Protein 2FCL (pdb70)

Nearest PDB structures (foldseek):
  4hx0-assembly1_A  TM=8.980E-01  e=7.530E-23  Thermotoga maritima
  4wh5-assembly1_B  TM=6.060E-01  e=5.946E-03  Staphylococcus haemolyticus
  5hc9-assembly2_B  TM=5.279E-01  e=2.068E-01  Thermotoga maritima MSB8
  2gaf-assembly1_D  TM=4.061E-01  e=9.534E-02  Orthopoxvirus vaccinia
  3oaj-assembly1_A  TM=3.770E-01  e=4.884E+00  Bacillus subtilis subsp. subtilis str. 168

CATH classification: 3.30.460.40

B-factor: mean 17.49, std 8.76, range [7.27, 54.65]

Solvent-accessible surface area: 9080 Å² total

Secondary structure (DSSP, 8-state):
---HHHHHHH--TTT-----EEEEHHHHHHHTT--PPP-S-EEEE-HHHHHHHHHHTGGGB--EEEE---EEEEEEB-STT--EEEES----TTS--PPPP-----B---TT--BB--HHHHHHHH-------TTT--TTT-

Organism: Thermotoga maritima (strain ATCC 43589 / DSM 3109 / JCM 10099 / NBRC 100826 / MSB8) (NCBI:txid243274)

Structure (mmCIF, N/CA/C/O backbone):
data_2FCL
#
_entry.id   2FCL
#
_cell.length_a   32.769
_cell.length_b   36.382
_cell.length_c   39.785
_cell.angle_alpha   73.690
_cell.angle_beta   85.510
_cell.angle_gamma   78.970
#
_symmetry.space_group_name_H-M   'P 1'
#
loop_
_entity.id
_entity.type
_entity.pdbx_description
1 polymer 'hypothetical protein TM1012'
2 non-polymer 'UNKNOWN LIGAND'
3 non-polymer 1,2-ETHANEDIOL
4 water water
#
loop_
_atom_site.group_PDB
_atom_site.id
_atom_site.type_symbol
_atom_site.label_atom_id
_atom_site.label_alt_id
_atom_site.label_comp_id
_atom_site.label_asym_id
_atom_site.label_entity_id
_atom_site.label_seq_id
_atom_site.pdbx_PDB_ins_code
_atom_site.Cartn_x
_atom_site.Cartn_y
_atom_site.Cartn_z
_atom_site.occupancy
_atom_site.B_iso_or_equiv
_atom_site.auth_seq_id
_atom_site.auth_comp_id
_atom_site.auth_asym_id
_atom_site.auth_atom_id
_atom_site.pdbx_PDB_model_num
ATOM 1 N N . MET A 1 13 ? 42.116 23.757 -7.540 1.00 42.40 1 MET A N 1
ATOM 2 C CA . MET A 1 13 ? 41.480 22.698 -6.699 1.00 41.98 1 MET A CA 1
ATOM 3 C C . MET A 1 13 ? 40.047 23.088 -6.341 1.00 38.12 1 MET A C 1
ATOM 4 O O . MET A 1 13 ? 39.088 22.444 -6.776 1.00 39.51 1 MET A O 1
ATOM 9 N N . ILE A 1 14 ? 39.916 24.152 -5.552 1.00 32.89 2 ILE A N 1
ATOM 10 C CA . ILE A 1 14 ? 38.631 24.582 -5.005 1.00 26.93 2 ILE A CA 1
ATOM 11 C C . ILE A 1 14 ? 37.756 25.193 -6.108 1.00 21.76 2 ILE A C 1
ATOM 12 O O . ILE A 1 14 ? 38.236 25.989 -6.917 1.00 21.98 2 ILE A O 1
ATOM 17 N N . ARG A 1 15 ? 36.480 24.813 -6.147 1.00 19.31 3 ARG A N 1
ATOM 18 C CA . ARG A 1 15 ? 35.595 25.297 -7.211 1.00 17.91 3 ARG A CA 1
ATOM 19 C C . ARG A 1 15 ? 35.359 26.798 -7.026 1.00 16.36 3 ARG A C 1
ATOM 20 O O . ARG A 1 15 ? 35.319 27.301 -5.894 1.00 15.03 3 ARG A O 1
ATOM 24 N N . PRO A 1 16 ? 35.215 27.530 -8.136 1.00 14.86 4 PRO A N 1
ATOM 25 C CA . PRO A 1 16 ? 35.076 28.977 -8.074 1.00 15.65 4 PRO A CA 1
ATOM 26 C C . PRO A 1 16 ? 33.963 29.465 -7.147 1.00 15.02 4 PRO A C 1
ATOM 27 O O . PRO A 1 16 ? 34.134 30.483 -6.490 1.00 14.14 4 PRO A O 1
ATOM 31 N N . GLU A 1 17 ? 32.831 28.771 -7.114 1.00 13.65 5 GLU A N 1
ATOM 32 C CA . GLU A 1 17 ? 31.716 29.222 -6.273 1.00 14.36 5 GLU A CA 1
ATOM 33 C C . GLU A 1 17 ? 32.128 29.280 -4.797 1.00 12.66 5 GLU A C 1
ATOM 34 O O . GLU A 1 17 ? 31.709 30.185 -4.068 1.00 12.38 5 GLU A O 1
ATOM 40 N N . TYR A 1 18 ? 32.958 28.334 -4.369 1.00 11.85 6 TYR A N 1
ATOM 41 C CA . TYR A 1 18 ? 33.456 28.325 -2.989 1.00 11.44 6 TYR A CA 1
ATOM 42 C C . TYR A 1 18 ? 34.497 29.396 -2.768 1.00 11.29 6 TYR A C 1
ATOM 43 O O . TYR A 1 18 ? 34.499 30.036 -1.732 1.00 10.71 6 TYR A O 1
ATOM 52 N N . LEU A 1 19 ? 35.351 29.638 -3.748 1.00 11.54 7 LEU A N 1
ATOM 53 C CA . LEU A 1 19 ? 36.317 30.707 -3.638 1.00 11.71 7 LEU A CA 1
ATOM 54 C C . LEU A 1 19 ? 35.610 32.053 -3.495 1.00 11.01 7 LEU A C 1
ATOM 55 O O . LEU A 1 19 ? 36.044 32.913 -2.725 1.00 9.93 7 LEU A O 1
ATOM 60 N N . ARG A 1 20 ? 34.537 32.257 -4.253 1.00 10.17 8 ARG A N 1
ATOM 61 C CA . ARG A 1 20 ? 33.823 33.516 -4.195 1.00 10.03 8 ARG A CA 1
ATOM 62 C C . ARG A 1 20 ? 33.153 33.738 -2.842 1.00 9.10 8 ARG A C 1
ATOM 63 O O . ARG A 1 20 ? 33.157 34.862 -2.326 1.00 9.12 8 ARG A O 1
ATOM 71 N N . VAL A 1 21 ? 32.572 32.684 -2.270 1.00 8.41 9 VAL A N 1
ATOM 72 C CA . VAL A 1 21 ? 31.989 32.819 -0.939 1.00 8.67 9 VAL A CA 1
ATOM 73 C C . VAL A 1 21 ? 33.076 33.037 0.108 1.00 8.35 9 VAL A C 1
ATOM 74 O O . VAL A 1 21 ? 32.910 33.875 1.012 1.00 8.56 9 VAL A O 1
ATOM 78 N N . LEU A 1 22 ? 34.193 32.323 -0.017 1.00 7.74 10 LEU A N 1
ATOM 79 C CA . LEU A 1 22 ? 35.300 32.543 0.884 1.00 8.06 10 LEU A CA 1
ATOM 80 C C . LEU A 1 22 ? 35.757 34.000 0.871 1.00 8.14 10 LEU A C 1
ATOM 81 O O . LEU A 1 22 ? 36.040 34.584 1.916 1.00 8.48 10 LEU A O 1
ATOM 86 N N . ARG A 1 23 ? 35.851 34.594 -0.319 1.00 8.08 11 ARG A N 1
ATOM 87 C CA . ARG A 1 23 ? 36.184 36.006 -0.416 1.00 8.27 11 ARG A CA 1
ATOM 88 C C . ARG A 1 23 ? 35.151 36.902 0.239 1.00 8.23 11 ARG A C 1
ATOM 89 O O . ARG A 1 23 ? 35.507 37.862 0.907 1.00 8.13 11 ARG A O 1
ATOM 108 N N . ILE A 1 25 ? 33.307 36.146 2.778 1.00 8.40 13 ILE A N 1
ATOM 109 C CA . ILE A 1 25 ? 33.508 35.982 4.211 1.00 8.29 13 ILE A CA 1
ATOM 110 C C . ILE A 1 25 ? 34.747 36.745 4.677 1.00 7.41 13 ILE A C 1
ATOM 111 O O . ILE A 1 25 ? 34.703 37.525 5.630 1.00 8.02 13 ILE A O 1
ATOM 116 N N . TYR A 1 26 ? 35.856 36.515 4.000 1.00 7.72 14 TYR A N 1
ATOM 117 C CA . TYR A 1 26 ? 37.105 37.177 4.332 1.00 8.05 14 TYR A CA 1
ATOM 118 C C . TYR A 1 26 ? 36.973 38.682 4.333 1.00 8.37 14 TYR A C 1
ATOM 119 O O . TYR A 1 26 ? 37.445 39.340 5.244 1.00 8.71 14 TYR A O 1
ATOM 128 N N . ASP A 1 27 ? 36.311 39.232 3.319 1.00 8.60 15 ASP A N 1
ATOM 129 C CA . ASP A 1 27 ? 36.239 40.679 3.225 1.00 8.86 15 ASP A CA 1
ATOM 130 C C . ASP A 1 27 ? 35.518 41.302 4.409 1.00 9.07 15 ASP A C 1
ATOM 131 O O . ASP A 1 27 ? 35.878 42.394 4.834 1.00 10.60 15 ASP A O 1
ATOM 136 N N . ARG A 1 28 ? 34.519 40.612 4.954 1.00 8.81 16 ARG A N 1
ATOM 137 C CA . ARG A 1 28 ? 33.821 41.145 6.131 1.00 10.24 16 ARG A CA 1
ATOM 138 C C . ARG A 1 28 ? 34.482 40.866 7.470 1.00 9.81 16 ARG A C 1
ATOM 139 O O . ARG A 1 28 ? 34.175 41.530 8.457 1.00 12.13 16 ARG A O 1
ATOM 147 N N . LEU A 1 29 ? 35.343 39.856 7.541 1.00 8.09 17 LEU A N 1
ATOM 148 C CA .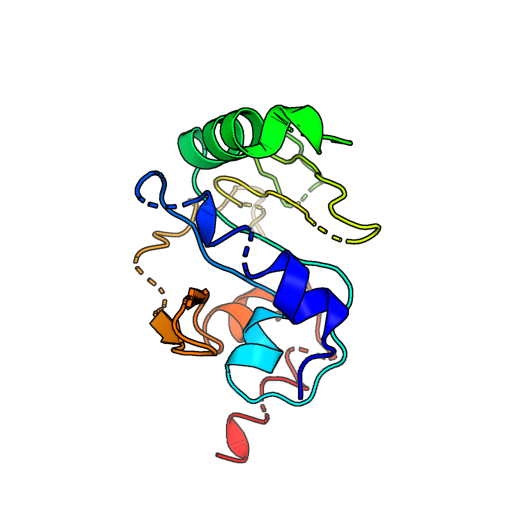 LEU A 1 29 ? 35.997 39.553 8.811 1.00 8.36 17 LEU A CA 1
ATOM 149 C C . LEU A 1 29 ? 37.431 40.065 8.923 1.00 8.95 17 LEU A C 1
ATOM 150 O O . LEU A 1 29 ? 37.943 40.187 10.029 1.00 9.50 17 LEU A O 1
ATOM 166 N N . ASN A 1 31 ? 39.029 42.773 8.806 1.00 9.62 19 ASN A N 1
ATOM 167 C CA . ASN A 1 31 ? 39.333 43.942 9.623 1.00 10.05 19 ASN A CA 1
ATOM 168 C C . ASN A 1 31 ? 38.446 44.079 10.855 1.00 11.04 19 ASN A C 1
ATOM 169 O O . ASN A 1 31 ? 38.304 45.172 11.425 1.00 12.92 19 ASN A O 1
ATOM 174 N N . GLU A 1 32 ? 37.847 42.967 11.265 1.00 11.17 20 GLU A N 1
ATOM 175 C CA . GLU A 1 32 ? 37.051 42.927 12.469 1.00 11.55 20 GLU A CA 1
ATOM 176 C C . GLU A 1 32 ? 37.771 42.116 13.519 1.00 11.96 20 GLU A C 1
ATOM 177 O O . GLU A 1 32 ? 38.502 41.180 13.205 1.00 11.74 20 GLU A O 1
ATOM 192 N N . VAL A 1 34 ? 37.652 39.542 15.414 1.00 11.81 22 VAL A N 1
ATOM 193 C CA . VAL A 1 34 ? 36.985 38.240 15.514 1.00 11.69 22 VAL A CA 1
ATOM 194 C C . VAL A 1 34 ? 38.033 37.159 15.334 1.00 10.76 22 VAL A C 1
ATOM 195 O O . VAL A 1 34 ? 38.792 37.199 14.356 1.00 12.98 22 VAL A O 1
ATOM 199 N N . ASN A 1 35 ? 38.082 36.217 16.263 1.00 11.12 23 ASN A N 1
ATOM 200 C CA A ASN A 1 35 ? 38.945 35.049 16.146 0.50 11.43 23 ASN A CA 1
ATOM 201 C CA B ASN A 1 35 ? 38.952 35.048 16.186 0.50 12.37 23 ASN A CA 1
ATOM 202 C C . ASN A 1 35 ? 38.227 33.953 15.423 1.00 12.59 23 ASN A C 1
ATOM 203 O O . ASN A 1 35 ? 37.287 33.377 15.971 1.00 14.26 23 ASN A O 1
ATOM 212 N N . TRP A 1 36 ? 38.676 33.655 14.206 1.00 10.40 24 TRP A N 1
ATOM 213 C CA . TRP A 1 36 ? 38.038 32.640 13.372 1.00 9.59 24 TRP A CA 1
ATOM 214 C C . TRP A 1 36 ? 39.054 31.808 12.620 1.00 9.18 24 TRP A C 1
ATOM 215 O O . TRP A 1 36 ? 40.156 32.247 12.340 1.00 9.46 24 TRP A O 1
ATOM 226 N N . VAL A 1 37 ? 38.636 30.604 12.268 1.00 8.94 25 VAL A N 1
ATOM 227 C CA . VAL A 1 37 ? 39.390 29.730 11.387 1.00 8.93 25 VAL A CA 1
ATOM 228 C C . VAL A 1 37 ? 38.401 28.980 10.496 1.00 8.14 25 VAL A C 1
ATOM 229 O O . VAL A 1 37 ? 37.302 28.625 10.925 1.00 10.02 25 VAL A O 1
ATOM 233 N N . VAL A 1 38 ? 38.811 28.713 9.272 1.00 7.97 26 VAL A N 1
ATOM 234 C CA . VAL A 1 38 ? 38.112 27.772 8.410 1.00 8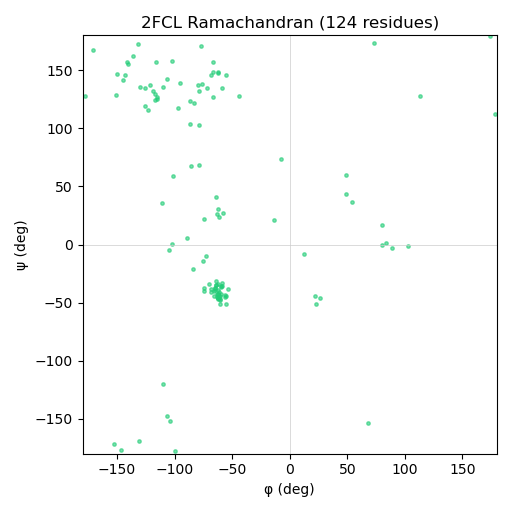.01 26 VAL A CA 1
ATOM 235 C C . VAL A 1 38 ? 38.541 26.375 8.859 1.00 7.76 26 VAL A C 1
ATOM 236 O O . VAL A 1 38 ? 39.718 26.128 9.135 1.00 8.57 26 VAL A O 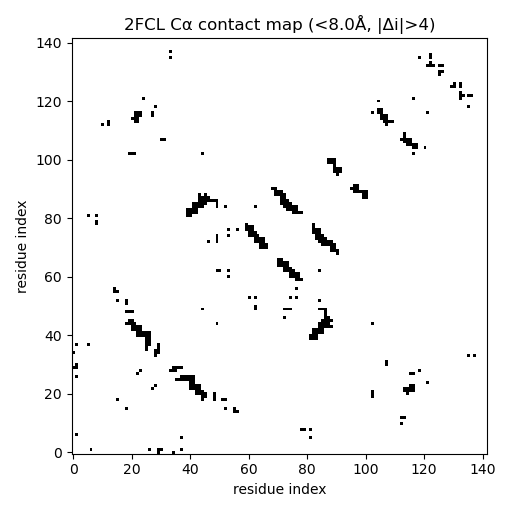1
ATOM 240 N N . THR A 1 39 ? 37.569 25.474 8.931 1.00 8.51 27 THR A N 1
ATOM 241 C CA . THR A 1 39 ? 37.799 24.096 9.341 1.00 9.26 27 THR A CA 1
ATOM 242 C C . THR A 1 39 ? 37.141 23.159 8.359 1.00 10.49 27 THR A C 1
ATOM 243 O O . THR A 1 39 ? 36.475 23.584 7.440 1.00 11.05 27 THR A O 1
ATOM 247 N N . GLY A 1 40 ? 37.380 21.866 8.508 1.00 10.96 28 GLY A N 1
ATOM 248 C CA . GLY A 1 40 ? 36.711 20.887 7.670 1.00 11.92 28 GLY A CA 1
ATOM 249 C C . GLY A 1 40 ? 37.144 20.945 6.229 1.00 10.62 28 GLY A C 1
ATOM 250 O O . GLY A 1 40 ? 38.263 21.343 5.905 1.00 10.94 28 GLY A O 1
ATOM 251 N N . SER A 1 41 ? 36.265 20.516 5.334 1.00 11.37 29 SER A N 1
ATOM 252 C CA A SER A 1 41 ? 36.669 20.249 3.958 0.70 12.24 29 SER A CA 1
ATOM 253 C CA B SER A 1 41 ? 36.660 20.256 3.951 0.30 12.28 29 SER A CA 1
ATOM 254 C C . SER A 1 41 ? 37.339 21.424 3.224 1.00 12.09 29 SER A C 1
ATOM 255 O O . SER A 1 41 ? 38.310 21.233 2.504 1.00 11.57 29 SER A O 1
ATOM 260 N N . LEU A 1 42 ? 36.854 22.649 3.402 1.00 11.44 30 LEU A N 1
ATOM 261 C CA . LEU A 1 42 ? 3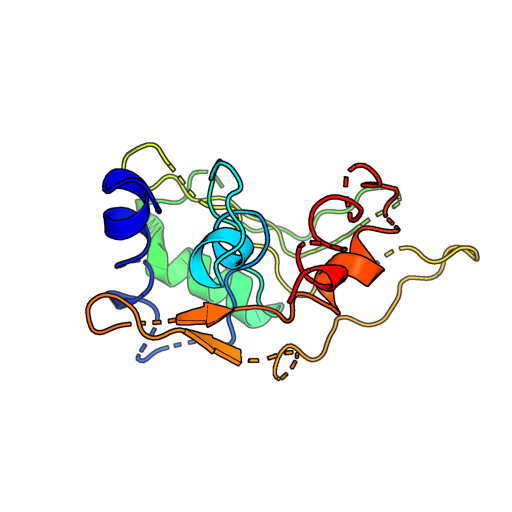7.451 23.761 2.703 1.00 10.79 30 LEU A CA 1
ATOM 262 C C . LEU A 1 42 ? 38.857 24.021 3.241 1.00 10.38 30 LEU A C 1
ATOM 263 O O . LEU A 1 42 ? 39.752 24.349 2.487 1.00 10.89 30 LEU A O 1
ATOM 268 N N . SER A 1 43 ? 39.042 23.886 4.545 1.00 9.33 31 SER A N 1
ATOM 269 C CA . SER A 1 43 ? 40.369 24.035 5.129 1.00 9.64 31 SER A CA 1
ATOM 270 C C . SER A 1 43 ? 41.326 22.996 4.566 1.00 9.94 31 SER A C 1
ATOM 271 O O . SER A 1 43 ? 42.464 23.308 4.213 1.00 11.18 31 SER A O 1
ATOM 274 N N . PHE A 1 44 ? 40.871 21.754 4.484 1.00 9.73 32 PHE A N 1
ATOM 275 C CA . PHE A 1 44 ? 41.717 20.689 3.977 1.00 10.57 32 PHE A CA 1
ATOM 276 C C . PHE A 1 44 ? 42.116 21.015 2.539 1.00 10.98 32 PHE A C 1
ATOM 277 O O . PHE A 1 44 ? 43.282 20.921 2.172 1.00 12.21 32 PHE A O 1
ATOM 285 N N . ALA A 1 45 ? 41.143 21.408 1.721 1.00 11.08 33 ALA A N 1
ATOM 286 C CA . ALA A 1 45 ? 41.421 21.740 0.330 1.00 11.50 33 ALA A CA 1
ATOM 287 C C . ALA A 1 45 ? 42.365 22.924 0.192 1.00 11.52 33 ALA A C 1
ATOM 288 O O . ALA A 1 45 ? 43.288 22.910 -0.620 1.00 13.18 33 ALA A O 1
ATOM 290 N N . LEU A 1 46 ? 42.159 23.956 1.004 1.00 10.06 34 LEU A N 1
ATOM 291 C CA . LEU A 1 46 ? 43.054 25.105 0.999 1.00 10.79 34 LEU A CA 1
ATOM 292 C C . LEU A 1 46 ? 44.483 24.710 1.309 1.00 11.05 34 LEU A C 1
ATOM 293 O O . LEU A 1 46 ? 45.416 25.350 0.834 1.00 12.85 34 LEU A O 1
ATOM 298 N N . GLN A 1 47 ? 44.642 23.695 2.153 1.00 11.01 35 GLN A N 1
ATOM 299 C CA . GLN A 1 47 ? 45.957 23.210 2.561 1.00 11.20 35 GLN A CA 1
ATOM 300 C C . GLN A 1 47 ? 46.516 22.132 1.650 1.00 12.32 35 GLN A C 1
ATOM 301 O O . GLN A 1 47 ? 47.585 21.610 1.918 1.00 15.52 35 GLN A O 1
ATOM 307 N N . GLY A 1 48 ? 45.830 21.839 0.552 1.00 12.94 36 GLY A N 1
ATOM 308 C CA . GLY A 1 48 ? 46.346 20.925 -0.461 1.00 13.96 36 GLY A CA 1
ATOM 309 C C . GLY A 1 48 ? 45.778 19.524 -0.489 1.00 14.36 36 GLY A C 1
ATOM 310 O O . GLY A 1 48 ? 46.198 18.718 -1.323 1.00 16.38 36 GLY A O 1
ATOM 311 N N . VAL A 1 49 ? 44.859 19.193 0.419 1.00 14.13 37 VAL A N 1
ATOM 312 C CA . VAL A 1 49 ? 44.287 17.837 0.472 1.00 13.37 37 VAL A CA 1
ATOM 313 C C . VAL A 1 49 ? 43.161 17.773 -0.546 1.00 15.29 37 VAL A C 1
ATOM 314 O O . VAL A 1 49 ? 42.248 18.579 -0.486 1.00 15.55 37 VAL A O 1
ATOM 318 N N . PRO A 1 50 ? 43.231 16.842 -1.523 1.00 17.99 38 PRO A N 1
ATOM 319 C CA . PRO A 1 50 ? 42.212 16.828 -2.590 1.00 18.93 38 PRO A CA 1
ATOM 320 C C . PRO A 1 50 ? 40.886 16.189 -2.176 1.00 20.58 38 PRO A C 1
ATOM 321 O O . PRO A 1 50 ? 40.525 15.107 -2.650 1.00 23.35 38 PRO A O 1
ATOM 325 N N . VAL A 1 51 ? 40.170 16.853 -1.281 1.00 18.65 39 VAL A N 1
ATOM 326 C CA . VAL A 1 51 ? 38.850 16.429 -0.850 1.00 18.86 39 VAL A CA 1
ATOM 327 C C . VAL A 1 51 ? 37.812 17.301 -1.548 1.00 19.84 39 VAL A C 1
ATOM 328 O O . VAL A 1 51 ? 38.107 18.437 -1.954 1.00 23.06 39 VAL A O 1
ATOM 332 N N . GLU A 1 52 ? 36.591 16.794 -1.636 1.00 19.96 40 GLU A N 1
ATOM 333 C CA . GLU A 1 52 ? 35.484 17.561 -2.196 1.00 20.22 40 GLU A CA 1
ATOM 334 C C . GLU A 1 52 ? 35.026 18.573 -1.158 1.00 18.70 40 GLU A C 1
ATOM 335 O O . GLU A 1 52 ? 34.950 18.255 0.019 1.00 20.00 40 GLU A O 1
ATOM 337 N N . VAL A 1 53 ? 34.735 19.788 -1.589 1.00 19.43 41 VAL A N 1
ATOM 338 C CA . VAL A 1 53 ? 34.304 20.795 -0.635 1.00 19.31 41 VAL A CA 1
ATOM 339 C C . VAL A 1 53 ? 32.819 20.834 -0.666 1.00 21.58 41 VAL A C 1
ATOM 340 O O . VAL A 1 53 ? 32.226 21.101 -1.700 1.00 20.93 41 VAL A O 1
ATOM 344 N N . HIS A 1 54 ? 32.242 20.507 0.482 1.00 23.25 42 HIS A N 1
ATOM 345 C CA A HIS A 1 54 ? 30.810 20.588 0.686 0.50 22.97 42 HIS A CA 1
ATOM 346 C CA B HIS A 1 54 ? 30.815 20.590 0.684 0.50 23.02 42 HIS A CA 1
ATOM 347 C C . HIS A 1 54 ? 30.556 21.441 1.915 1.00 21.50 42 HIS A C 1
ATOM 348 O O . HIS A 1 54 ? 30.858 21.039 3.064 1.00 24.71 42 HIS A O 1
ATOM 361 N N . ASP A 1 55 ? 30.022 22.629 1.653 1.00 17.51 43 ASP A N 1
ATOM 362 C CA . ASP A 1 55 ? 29.689 23.615 2.659 1.00 15.19 43 ASP A CA 1
ATOM 363 C C . ASP A 1 55 ? 30.972 24.232 3.172 1.00 12.99 43 ASP A C 1
ATOM 364 O O . ASP A 1 55 ? 32.071 23.785 2.844 1.00 13.77 43 ASP A O 1
ATOM 369 N N . ILE A 1 56 ? 30.799 25.249 4.012 1.00 10.36 44 ILE A N 1
ATOM 370 C CA . ILE A 1 56 ? 31.904 25.911 4.660 1.00 10.08 44 ILE A CA 1
ATOM 371 C C . ILE A 1 56 ? 31.671 25.902 6.157 1.00 10.59 44 ILE A C 1
ATOM 372 O O . ILE A 1 56 ? 30.582 26.239 6.614 1.00 12.57 44 ILE A O 1
ATOM 377 N N . ASP A 1 57 ? 32.715 25.564 6.905 1.00 9.53 45 ASP A N 1
ATOM 378 C CA . ASP A 1 57 ? 32.686 25.524 8.358 1.00 9.63 45 ASP A CA 1
ATOM 379 C C . ASP A 1 57 ? 33.623 26.574 8.897 1.00 8.90 45 ASP A C 1
ATOM 380 O O . ASP A 1 57 ? 34.801 26.593 8.539 1.00 9.83 45 ASP A O 1
ATOM 385 N N . ILE A 1 58 ? 33.099 27.443 9.755 1.00 8.73 46 ILE A N 1
ATOM 386 C CA . ILE A 1 58 ? 33.882 28.448 10.438 1.00 8.93 46 ILE A CA 1
ATOM 387 C C . ILE A 1 58 ? 33.811 28.182 11.936 1.00 9.42 46 ILE A C 1
ATOM 388 O O . ILE A 1 58 ? 32.737 28.102 12.506 1.00 10.96 46 ILE A O 1
ATOM 393 N N . GLN A 1 59 ? 34.972 28.046 12.550 1.00 9.09 47 GLN A N 1
ATOM 394 C CA . GLN A 1 59 ? 35.087 27.855 13.976 1.00 9.48 47 GLN A CA 1
ATOM 395 C C . GLN A 1 59 ? 35.600 29.141 14.608 1.00 8.49 47 GLN A C 1
ATOM 396 O O . GLN A 1 59 ? 36.449 29.830 14.057 1.00 9.75 47 GLN A O 1
ATOM 402 N N . THR A 1 60 ? 35.077 29.457 15.785 1.00 8.48 48 THR A N 1
ATOM 403 C CA . THR A 1 60 ? 35.340 30.697 16.467 1.00 9.09 48 THR A CA 1
ATOM 404 C C . THR A 1 60 ? 35.179 30.479 17.962 1.00 10.23 48 THR A C 1
ATOM 405 O O . THR A 1 60 ? 35.056 29.335 18.423 1.00 10.62 48 THR A O 1
ATOM 409 N N . ASP A 1 61 ? 35.212 31.563 18.724 1.00 10.22 49 ASP A N 1
ATOM 410 C CA . ASP A 1 61 ? 34.936 31.494 20.158 1.00 11.01 49 ASP A CA 1
ATOM 411 C C . ASP A 1 61 ? 33.496 31.929 20.420 1.00 12.02 49 ASP A C 1
ATOM 412 O O . ASP A 1 61 ? 32.746 32.178 19.480 1.00 11.76 49 ASP A O 1
ATOM 417 N N . GLU A 1 62 ? 33.066 31.977 21.680 1.00 12.54 50 GLU A N 1
ATOM 418 C CA . GLU A 1 62 ? 31.677 32.272 21.962 1.00 13.53 50 GLU A CA 1
ATOM 419 C C . GLU A 1 62 ? 31.293 33.654 21.432 1.00 13.22 50 GLU A C 1
ATOM 420 O O . GLU A 1 62 ? 30.310 33.811 20.697 1.00 14.05 50 GLU A O 1
ATOM 426 N N . GLU A 1 63 ? 32.081 34.664 21.771 1.00 14.15 51 GLU A N 1
ATOM 427 C CA . GLU A 1 63 ? 31.787 36.028 21.366 1.00 15.84 51 GLU A CA 1
ATOM 428 C C . GLU A 1 63 ? 31.823 36.118 19.848 1.00 13.05 51 GLU A C 1
ATOM 429 O O . GLU A 1 63 ? 31.010 36.819 19.244 1.00 13.15 51 GLU A O 1
ATOM 435 N N . GLY A 1 64 ? 32.772 35.416 19.237 1.00 11.40 52 GLY A N 1
ATOM 436 C CA . GLY A 1 64 ? 32.943 35.475 17.794 1.00 10.03 52 GLY A CA 1
ATOM 437 C C . GLY A 1 64 ? 31.749 34.939 17.037 1.00 10.53 52 GLY A C 1
ATOM 438 O O . GLY A 1 64 ? 31.426 35.435 15.979 1.00 10.15 52 GLY A O 1
ATOM 439 N N . ALA A 1 65 ? 31.089 33.920 17.578 1.00 9.51 53 ALA A N 1
ATOM 440 C CA . ALA A 1 65 ? 29.962 33.345 16.860 1.00 9.27 53 ALA A CA 1
ATOM 441 C C . ALA A 1 65 ? 28.843 34.377 16.696 1.00 9.10 53 ALA A C 1
ATOM 442 O O . ALA A 1 65 ? 28.263 34.510 15.620 1.00 9.71 53 ALA A O 1
ATOM 444 N N . TYR A 1 66 ? 28.539 35.096 17.772 1.00 10.65 54 TYR A N 1
ATOM 445 C CA . TYR A 1 66 ? 27.508 36.128 17.748 1.00 11.53 54 TYR A CA 1
ATOM 446 C C . TYR A 1 66 ? 27.936 37.327 16.925 1.00 11.01 54 TYR A C 1
ATOM 447 O O . TYR A 1 66 ? 27.116 37.927 16.244 1.00 11.44 54 TYR A O 1
ATOM 456 N N . GLU A 1 67 ? 29.226 37.653 16.939 1.00 10.66 55 GLU A N 1
ATOM 457 C CA . GLU A 1 67 ? 29.742 38.713 16.085 1.00 11.20 55 GLU A CA 1
ATOM 458 C C . GLU A 1 67 ? 29.646 38.363 14.606 1.00 10.10 55 GLU A C 1
ATOM 459 O O . GLU A 1 67 ? 29.277 39.209 13.792 1.00 10.02 55 GLU A O 1
ATOM 465 N N . ILE A 1 68 ? 30.019 37.133 14.247 1.00 9.40 56 ILE A N 1
ATOM 466 C CA . ILE A 1 68 ? 29.915 36.708 12.851 1.00 9.55 56 ILE A CA 1
ATOM 467 C C . ILE A 1 68 ? 28.466 36.775 12.374 1.00 9.46 56 ILE A C 1
ATOM 468 O O . ILE A 1 68 ? 28.177 37.278 11.298 1.00 9.47 56 ILE A O 1
ATOM 473 N N . GLU A 1 69 ? 27.539 36.303 13.197 1.00 9.75 57 GLU A N 1
ATOM 474 C CA . GLU A 1 69 ? 26.130 36.401 12.854 1.00 11.28 57 GLU A CA 1
ATOM 475 C C . GLU A 1 69 ? 25.728 37.863 12.587 1.00 10.66 57 GLU A C 1
ATOM 476 O O . GLU A 1 69 ? 25.020 38.150 11.627 1.00 11.53 57 GLU A O 1
ATOM 482 N N . ARG A 1 70 ? 26.160 38.791 13.439 1.00 9.80 58 ARG A N 1
ATOM 483 C CA . ARG A 1 70 ? 25.855 40.205 13.227 1.00 10.85 58 ARG A CA 1
ATOM 484 C C . ARG A 1 70 ? 26.460 40.716 11.924 1.00 10.06 58 ARG A C 1
ATOM 485 O O . ARG A 1 70 ? 25.809 41.401 11.137 1.00 10.31 58 ARG A O 1
ATOM 493 N N . ILE A 1 71 ? 27.728 40.394 11.699 1.00 9.00 59 ILE A N 1
ATOM 494 C CA . ILE A 1 71 ? 28.443 40.901 10.547 1.00 8.66 59 ILE A CA 1
ATOM 495 C C . ILE A 1 71 ? 27.830 40.398 9.247 1.00 8.97 59 ILE A C 1
ATOM 496 O O . ILE A 1 71 ? 27.867 41.104 8.252 1.00 9.43 59 ILE A O 1
ATOM 501 N N . PHE A 1 72 ? 27.264 39.190 9.267 1.00 8.54 60 PHE A N 1
ATOM 502 C CA . PHE A 1 72 ? 26.648 38.571 8.102 1.00 8.35 60 PHE A CA 1
ATOM 503 C C . PHE A 1 72 ? 25.138 38.489 8.266 1.00 7.77 60 PHE A C 1
ATOM 504 O O . PHE A 1 72 ? 24.511 37.566 7.768 1.00 8.17 60 PHE A O 1
ATOM 512 N N . SER A 1 73 ? 24.542 39.501 8.896 1.00 8.21 61 SER A N 1
ATOM 513 C CA . SER A 1 73 ? 23.162 39.361 9.331 1.00 9.37 61 SER A CA 1
ATOM 514 C C . SER A 1 73 ? 22.184 39.059 8.208 1.00 9.27 61 SER A C 1
ATOM 515 O O . SER A 1 73 ? 21.220 38.329 8.428 1.00 9.78 61 SER A O 1
ATOM 518 N N . GLU A 1 74 ? 22.387 39.620 7.025 1.00 9.11 62 GLU A N 1
ATOM 519 C CA . GLU A 1 74 ? 21.425 39.409 5.941 1.00 9.6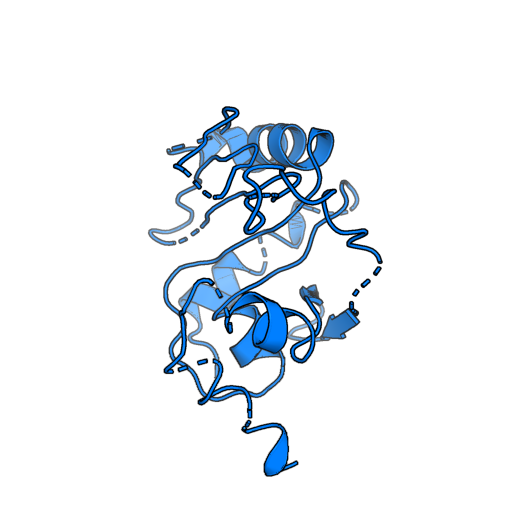7 62 GLU A CA 1
ATOM 520 C C . GLU A 1 74 ? 21.496 38.008 5.353 1.00 8.71 62 GLU A C 1
ATOM 521 O O . GLU A 1 74 ? 20.650 37.645 4.549 1.00 11.13 62 GLU A O 1
ATOM 527 N N . PHE A 1 75 ? 22.514 37.244 5.728 1.00 8.07 63 PHE A N 1
ATOM 528 C CA . PHE A 1 75 ? 22.698 35.880 5.219 1.00 8.39 63 PHE A CA 1
ATOM 529 C C . PHE A 1 75 ? 22.278 34.813 6.225 1.00 8.37 63 PHE A C 1
ATOM 530 O O . PHE A 1 75 ? 22.359 33.618 5.944 1.00 9.06 63 PHE A O 1
ATOM 538 N N . VAL A 1 76 ? 21.801 35.216 7.386 1.00 8.52 64 VAL A N 1
ATOM 539 C CA . VAL A 1 76 ? 21.485 34.233 8.423 1.00 8.57 64 VAL A CA 1
ATOM 540 C C . VAL A 1 76 ? 20.312 33.344 8.021 1.00 8.88 64 VAL A C 1
ATOM 541 O O . VAL A 1 76 ? 19.228 33.834 7.689 1.00 9.99 64 VAL A O 1
ATOM 545 N N . SER A 1 77 ? 20.551 32.043 8.098 1.00 8.89 65 SER A N 1
ATOM 546 C CA . SER A 1 77 ? 19.514 31.033 7.902 1.00 8.68 65 SER A CA 1
ATOM 547 C C . SER A 1 77 ? 19.084 30.400 9.220 1.00 9.10 65 SER A C 1
ATOM 548 O O . SER A 1 77 ? 17.957 29.929 9.335 1.00 10.73 65 SER A O 1
ATOM 569 N N . VAL A 1 80 ? 22.389 31.965 15.758 1.00 10.48 68 VAL A N 1
ATOM 570 C CA . VAL A 1 80 ? 23.323 31.312 16.658 1.00 10.39 68 VAL A CA 1
ATOM 571 C C . VAL A 1 80 ? 22.671 31.087 18.011 1.0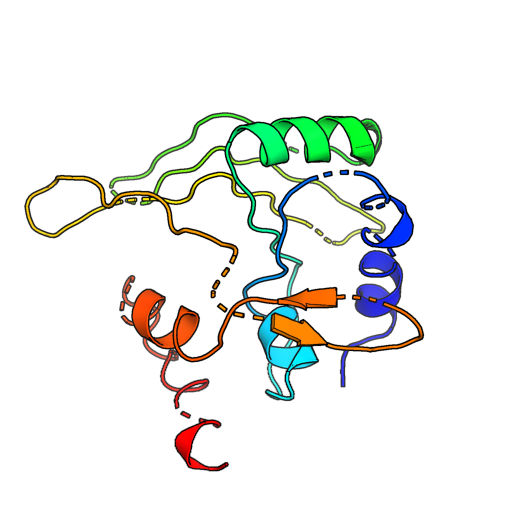0 12.08 68 VAL A C 1
ATOM 572 O O . VAL A 1 80 ? 22.083 32.004 18.580 1.00 12.28 68 VAL A O 1
ATOM 576 N N . ARG A 1 81 ? 22.814 29.869 18.516 1.00 11.36 69 ARG A N 1
ATOM 577 C CA . ARG A 1 81 ? 22.292 29.510 19.838 1.00 13.72 69 ARG A CA 1
ATOM 578 C C . ARG A 1 81 ? 23.187 28.428 20.418 1.00 13.42 69 ARG A C 1
ATOM 579 O O . ARG A 1 81 ? 23.720 27.609 19.677 1.00 14.42 69 ARG A O 1
ATOM 587 N N . PHE A 1 82 ? 23.360 28.412 21.738 1.00 14.49 70 PHE A N 1
ATOM 588 C CA . PHE A 1 82 ? 24.069 27.310 22.360 1.00 16.17 70 PHE A CA 1
ATOM 589 C C . PHE A 1 82 ? 23.270 26.045 22.057 1.00 15.60 70 PHE A C 1
ATOM 590 O O . PHE A 1 82 ? 22.055 25.997 22.291 1.00 18.36 70 PHE A O 1
ATOM 598 N N A SER A 1 83 ? 23.948 25.028 21.535 0.50 15.29 71 SER A N 1
ATOM 599 N N B SER A 1 83 ? 23.965 25.052 21.525 0.50 17.46 71 SER A N 1
ATOM 600 C CA A SER A 1 83 ? 23.311 23.812 21.033 0.50 15.40 71 SER A CA 1
ATOM 601 C CA B SER A 1 83 ? 23.379 23.832 21.014 0.50 18.75 71 SER A CA 1
ATOM 602 C C A SER A 1 83 ? 24.180 22.609 21.369 0.50 15.76 71 SER A C 1
ATOM 603 C C B SER A 1 83 ? 24.259 22.705 21.516 0.50 20.02 71 SER A C 1
ATOM 604 O O A SER A 1 83 ? 25.389 22.629 21.151 0.50 13.17 71 SER A O 1
ATOM 605 O O B SER A 1 83 ? 25.461 22.901 21.702 0.50 18.65 71 SER A O 1
ATOM 610 N N A SER A 1 84 ? 23.564 21.557 21.894 0.50 16.81 72 SER A N 1
ATOM 611 N N B SER A 1 84 ? 23.670 21.536 21.742 0.50 21.35 72 SER A N 1
ATOM 612 C CA A SER A 1 84 ? 24.315 20.388 22.317 0.50 17.34 72 SER A CA 1
ATOM 613 C CA B SER A 1 84 ? 24.419 20.411 22.280 0.50 22.09 72 SER A CA 1
ATOM 614 C C A SER A 1 84 ? 23.689 19.085 21.842 0.50 19.03 72 SER A C 1
ATOM 615 C C B SER A 1 84 ? 23.738 19.084 21.975 0.50 22.07 72 SER A C 1
ATOM 616 O O A SER A 1 84 ? 22.467 18.986 21.697 0.50 20.48 72 SER A O 1
ATOM 617 O O B SER A 1 84 ? 22.517 18.968 22.106 0.50 24.03 72 SER A O 1
ATOM 622 N N . THR A 1 85 ? 24.537 18.098 21.568 1.00 21.14 73 THR A N 1
ATOM 623 C CA . THR A 1 85 ? 24.115 16.708 21.516 1.00 22.14 73 THR A CA 1
ATOM 624 C C . THR A 1 85 ? 24.749 16.055 22.762 1.00 21.99 73 THR A C 1
ATOM 625 O O . THR A 1 85 ? 25.262 16.750 23.645 1.00 22.14 73 THR A O 1
ATOM 629 N N . GLU A 1 86 ? 24.740 14.731 22.836 1.00 21.78 74 GLU A N 1
ATOM 630 C CA . GLU A 1 86 ? 25.476 14.042 23.897 1.00 22.02 74 GLU A CA 1
ATOM 631 C C . GLU A 1 86 ? 26.985 14.053 23.631 1.00 22.18 74 GLU A C 1
ATOM 632 O O . GLU A 1 86 ? 27.779 13.756 24.520 1.00 21.91 74 GLU A O 1
ATOM 649 N N . ILE A 1 88 ? 28.788 16.612 21.351 1.00 19.92 76 ILE A N 1
ATOM 650 C CA . ILE A 1 88 ? 29.437 17.861 21.007 1.00 20.67 76 ILE A CA 1
ATOM 651 C C . ILE A 1 88 ? 28.512 19.024 21.322 1.00 19.07 76 ILE A C 1
ATOM 652 O O . ILE A 1 88 ? 27.295 18.896 21.222 1.00 19.12 76 ILE A O 1
ATOM 657 N N . CYS A 1 89 ? 29.079 20.150 21.734 1.00 17.20 77 CYS A N 1
ATOM 658 C CA . CYS A 1 89 ? 28.285 21.365 21.923 1.00 17.37 77 CYS A CA 1
ATOM 659 C C . CYS A 1 89 ? 29.044 22.595 21.474 1.00 15.87 77 CYS A C 1
ATOM 660 O O . CYS A 1 89 ? 30.263 22.579 21.394 1.00 16.54 77 CYS A O 1
ATOM 663 N N . SER A 1 90 ? 28.298 23.648 21.152 1.00 14.70 78 SER A N 1
ATOM 664 C CA . SER A 1 90 ? 28.873 24.883 20.633 1.00 13.99 78 SER A CA 1
ATOM 665 C C . SER A 1 90 ? 27.795 25.951 20.575 1.00 12.71 78 SER A C 1
ATOM 666 O O . SER A 1 90 ? 26.607 25.655 20.685 1.00 14.60 78 SER A O 1
ATOM 669 N N . HIS A 1 91 ? 28.225 27.187 20.365 1.00 12.14 79 HIS A N 1
ATOM 670 C CA . HIS A 1 91 ? 27.335 28.271 19.970 1.00 12.06 79 HIS A CA 1
ATOM 671 C C . HIS A 1 91 ? 27.250 28.209 18.458 1.00 10.53 79 HIS A C 1
ATOM 672 O O . HIS A 1 91 ? 28.202 28.549 17.765 1.00 10.47 79 HIS A O 1
ATOM 679 N N . PHE A 1 92 ? 26.134 27.683 17.983 1.00 10.65 80 PHE A N 1
ATOM 680 C CA . PHE A 1 92 ? 25.983 27.202 16.635 1.00 10.77 80 PHE A CA 1
ATOM 681 C C . PHE A 1 92 ? 24.947 27.989 15.867 1.00 10.45 80 PHE A C 1
ATOM 682 O O . PHE A 1 92 ? 23.823 28.135 16.339 1.00 12.03 80 PHE A O 1
ATOM 690 N N . GLY A 1 93 ? 25.312 28.460 14.676 1.00 10.05 81 GLY A N 1
ATOM 691 C CA . GLY A 1 93 ? 24.346 29.059 13.755 1.00 9.23 81 GLY A CA 1
ATOM 692 C C . GLY A 1 93 ? 24.724 28.777 12.327 1.00 8.84 81 GLY A C 1
ATOM 693 O O . GLY A 1 93 ? 25.705 28.087 12.063 1.00 9.23 81 GLY A O 1
ATOM 694 N N . GLU A 1 94 ? 23.949 29.322 11.402 1.00 8.33 82 GLU A N 1
ATOM 695 C CA . GLU A 1 94 ? 24.117 29.028 9.993 1.00 8.59 82 GLU A CA 1
ATOM 696 C C . GLU A 1 94 ? 23.826 30.259 9.147 1.00 7.81 82 GLU A C 1
ATOM 697 O O . GLU A 1 94 ? 22.896 31.041 9.446 1.00 8.66 82 GLU A O 1
ATOM 703 N N . LEU A 1 95 ? 24.636 30.410 8.107 1.00 7.99 83 LEU A N 1
ATOM 704 C CA . LEU A 1 95 ? 24.408 31.374 7.036 1.00 7.97 83 LEU A CA 1
ATOM 705 C C . LEU A 1 95 ? 24.192 30.607 5.746 1.00 8.03 83 LEU A C 1
ATOM 706 O O . LEU A 1 95 ? 24.667 29.486 5.609 1.00 8.89 83 LEU A O 1
ATOM 711 N N . ILE A 1 96 ? 23.525 31.230 4.783 1.00 8.12 84 ILE A N 1
ATOM 712 C CA . ILE A 1 96 ? 23.536 30.779 3.406 1.00 8.39 84 ILE A CA 1
ATOM 713 C C . ILE A 1 96 ? 23.978 31.962 2.569 1.00 8.44 84 ILE A C 1
ATOM 714 O O . ILE A 1 96 ? 23.365 33.026 2.606 1.00 9.34 84 ILE A O 1
ATOM 719 N N . ILE A 1 97 ? 25.094 31.780 1.877 1.00 8.82 85 ILE A N 1
ATOM 720 C CA . ILE A 1 97 ? 25.687 32.826 1.060 1.00 9.61 85 ILE A CA 1
ATOM 721 C C . ILE A 1 97 ? 25.801 32.278 -0.347 1.00 10.01 85 ILE A C 1
ATOM 722 O O . ILE A 1 97 ? 26.499 31.283 -0.577 1.00 10.46 85 ILE A O 1
ATOM 727 N N . ASP A 1 98 ? 25.080 32.896 -1.284 1.00 11.07 86 ASP A N 1
ATOM 728 C CA . ASP A 1 98 ? 25.038 32.431 -2.672 1.00 12.26 86 ASP A CA 1
ATOM 729 C C . ASP A 1 98 ? 24.769 30.944 -2.786 1.00 12.06 86 ASP A C 1
ATOM 730 O O . ASP A 1 98 ? 25.385 30.222 -3.561 1.00 12.91 86 ASP A O 1
ATOM 735 N N . GLY A 1 99 ? 23.818 30.481 -1.991 1.00 11.91 87 GLY A N 1
ATOM 736 C CA . GLY A 1 99 ? 23.402 29.097 -2.026 1.00 12.35 87 GLY A CA 1
ATOM 737 C C . GLY A 1 99 ? 24.282 28.127 -1.281 1.00 12.64 87 GLY A C 1
ATOM 738 O O . GLY A 1 99 ? 23.991 26.943 -1.248 1.00 15.85 87 GLY A O 1
ATOM 739 N N . ILE A 1 100 ? 25.358 28.614 -0.677 1.00 10.53 88 ILE A N 1
ATOM 740 C CA . ILE A 1 100 ? 26.309 27.760 0.038 1.00 11.24 88 ILE A CA 1
ATOM 741 C C . ILE A 1 100 ? 26.091 27.919 1.538 1.00 9.98 88 ILE A C 1
ATOM 742 O O . ILE A 1 100 ? 26.019 29.025 2.069 1.00 9.76 88 ILE A O 1
ATOM 758 N N . VAL A 1 102 ? 27.069 27.955 5.302 1.00 8.27 90 VAL A N 1
ATOM 759 C CA . VAL A 1 102 ? 28.215 28.310 6.135 1.00 8.49 90 VAL A CA 1
ATOM 760 C C . VAL A 1 102 ? 27.801 28.082 7.574 1.00 8.39 90 VAL A C 1
ATOM 761 O O . VAL A 1 102 ? 26.917 28.767 8.095 1.00 10.05 90 VAL A O 1
ATOM 765 N N . GLU A 1 103 ? 28.410 27.093 8.222 1.00 9.00 91 GLU A N 1
ATOM 766 C CA . GLU A 1 103 ? 28.122 26.810 9.610 1.00 9.62 91 GLU A CA 1
ATOM 767 C C . GLU A 1 103 ? 29.094 27.546 10.519 1.00 9.51 91 GLU A C 1
ATOM 768 O O . GLU A 1 103 ? 30.290 27.549 10.276 1.00 11.47 91 GLU A O 1
ATOM 774 N N A ILE A 1 104 ? 28.542 28.175 11.554 0.60 7.67 92 ILE A N 1
ATOM 775 N N B ILE A 1 104 ? 28.550 28.175 11.559 0.40 9.03 92 ILE A N 1
ATOM 776 C CA A ILE A 1 104 ? 29.291 28.907 12.567 0.60 8.29 92 ILE A CA 1
ATOM 777 C CA B ILE A 1 104 ? 29.322 28.962 12.513 0.40 9.83 92 ILE A CA 1
ATOM 778 C C A ILE A 1 104 ? 29.283 28.075 13.843 0.60 8.04 92 ILE A C 1
ATOM 779 C C B ILE A 1 104 ? 29.289 28.276 13.872 0.40 9.68 92 ILE A C 1
ATOM 780 O O A ILE A 1 104 ? 28.215 27.689 14.308 0.60 7.68 92 ILE A O 1
ATOM 781 O O B ILE A 1 104 ? 28.230 28.171 14.490 0.40 9.59 92 ILE A O 1
ATOM 790 N N A MET A 1 105 ? 30.456 27.789 14.402 0.60 8.87 93 MET A N 1
ATOM 791 N N B MET A 1 105 ? 30.439 27.804 14.340 0.40 10.48 93 MET A N 1
ATOM 792 C CA A MET A 1 105 ? 30.558 27.011 15.631 0.60 9.99 93 MET A CA 1
ATOM 793 C CA B MET A 1 105 ? 30.490 27.143 15.631 0.40 11.28 93 MET A CA 1
ATOM 794 C C A MET A 1 105 ? 31.522 27.705 16.598 0.60 8.95 93 MET A C 1
ATOM 795 C C B MET A 1 105 ? 31.498 27.770 16.567 0.40 10.23 93 MET A C 1
ATOM 796 O O A MET A 1 105 ? 32.737 27.714 16.372 0.60 9.71 93 MET A O 1
ATOM 797 O O B MET A 1 105 ? 32.703 27.781 16.306 0.40 10.50 93 MET A O 1
ATOM 806 N N . GLY A 1 106 ? 30.972 28.281 17.671 1.00 10.28 94 GLY A N 1
ATOM 807 C CA . GLY A 1 106 ? 31.755 28.976 18.670 1.00 10.67 94 GLY A CA 1
ATOM 808 C C . GLY A 1 106 ? 32.006 28.142 19.899 1.00 12.13 94 GLY A C 1
ATOM 809 O O . GLY A 1 106 ? 31.084 27.562 20.469 1.00 11.76 94 GLY A O 1
ATOM 810 N N . ASP A 1 107 ? 33.271 28.089 20.294 1.00 12.80 95 ASP A N 1
ATOM 811 C CA . ASP A 1 107 ? 33.722 27.350 21.469 1.00 14.13 95 ASP A CA 1
ATOM 812 C C . ASP A 1 107 ? 33.202 25.929 21.515 1.00 13.08 95 ASP A C 1
ATOM 813 O O . ASP A 1 107 ? 32.542 25.493 22.477 1.00 14.57 95 ASP A O 1
ATOM 818 N N . ILE A 1 108 ? 33.556 25.190 20.477 1.00 13.94 96 ILE A N 1
ATOM 819 C CA . ILE A 1 108 ? 33.225 23.784 20.388 1.00 13.70 96 ILE A CA 1
ATOM 820 C C . ILE A 1 108 ? 33.828 23.029 21.571 1.00 13.56 96 ILE A C 1
ATOM 821 O O . ILE A 1 108 ? 34.987 23.223 21.912 1.00 14.37 96 ILE A O 1
ATOM 826 N N . ARG A 1 109 ? 33.020 22.166 22.169 1.00 13.28 97 ARG A N 1
ATOM 827 C CA . ARG A 1 109 ? 33.479 21.240 23.209 1.00 14.35 97 ARG A CA 1
ATOM 828 C C . ARG A 1 109 ? 32.986 19.847 22.881 1.00 15.62 97 ARG A C 1
ATOM 829 O O . ARG A 1 109 ? 31.799 19.650 22.663 1.00 16.30 97 ARG A O 1
ATOM 848 N N . ARG A 1 111 ? 32.455 15.906 24.167 1.00 14.78 99 ARG A N 1
ATOM 849 C CA . ARG A 1 111 ? 32.200 15.126 25.364 1.00 13.95 99 ARG A CA 1
ATOM 850 C C . ARG A 1 111 ? 33.338 14.138 25.548 1.00 14.48 99 ARG A C 1
ATOM 851 O O . ARG A 1 111 ? 33.780 13.506 24.595 1.00 17.39 99 ARG A O 1
ATOM 859 N N . LEU A 1 112 ? 33.798 14.005 26.791 1.00 13.04 100 LEU A N 1
ATOM 860 C CA . LEU A 1 112 ? 34.816 13.038 27.165 1.00 13.62 100 LEU A CA 1
ATOM 861 C C . LEU A 1 112 ? 34.164 11.748 27.662 1.00 13.77 100 LEU A C 1
ATOM 862 O O . LEU A 1 112 ? 32.954 11.711 27.947 1.00 12.66 100 LEU A O 1
ATOM 867 N N A GLU A 1 113 ? 34.985 10.708 27.780 0.50 14.92 101 GLU A N 1
ATOM 868 N N B GLU A 1 113 ? 34.941 10.671 27.766 0.50 13.82 101 GLU A N 1
ATOM 869 C CA A GLU A 1 113 ? 34.521 9.369 28.136 0.50 16.57 101 GLU A CA 1
ATOM 870 C CA B GLU A 1 113 ? 34.358 9.370 28.113 0.50 14.38 101 GLU A CA 1
ATOM 871 C C A GLU A 1 113 ? 33.781 9.311 29.474 0.50 14.76 101 GLU A C 1
ATOM 872 C C B GLU A 1 113 ? 33.677 9.367 29.477 0.50 13.62 101 GLU A C 1
ATOM 873 O O A GLU A 1 113 ? 32.861 8.519 29.638 0.50 15.72 101 GLU A O 1
ATOM 874 O O B GLU A 1 113 ? 32.671 8.688 29.660 0.50 14.60 101 GLU A O 1
ATOM 885 N N . ASP A 1 114 ? 34.190 10.151 30.422 1.00 13.03 102 ASP A N 1
ATOM 886 C CA . ASP A 1 114 ? 33.584 10.189 31.752 1.00 12.67 102 ASP A CA 1
ATOM 887 C C . ASP A 1 114 ? 32.396 11.133 31.841 1.00 12.15 102 ASP A C 1
ATOM 888 O O . ASP A 1 114 ? 31.877 11.367 32.918 1.00 11.87 102 ASP A O 1
ATOM 893 N N . GLY A 1 115 ? 31.980 11.691 30.708 1.00 11.83 103 GLY A N 1
ATOM 894 C CA . GLY A 1 115 ? 30.802 12.520 30.663 1.00 12.51 103 GLY A CA 1
ATOM 895 C C . GLY A 1 115 ? 31.056 13.979 30.934 1.00 11.64 103 GLY A C 1
ATOM 896 O O . GLY A 1 115 ? 30.117 14.792 30.835 1.00 13.69 103 GLY A O 1
ATOM 897 N N . THR A 1 116 ? 32.302 14.343 31.241 1.00 11.78 104 THR A N 1
ATOM 898 C CA . THR A 1 116 ? 32.654 15.761 31.305 1.00 13.78 104 THR A CA 1
ATOM 899 C C . THR A 1 116 ? 32.807 16.288 29.879 1.00 12.92 104 THR A C 1
ATOM 900 O O . THR A 1 116 ? 32.782 15.538 28.896 1.00 14.01 104 THR A O 1
ATOM 904 N N . TRP A 1 117 ? 32.936 17.598 29.779 1.00 14.63 105 TRP A N 1
ATOM 905 C CA . TRP A 1 117 ? 33.173 18.265 28.509 1.00 13.90 105 TRP A CA 1
ATOM 906 C C . TRP A 1 117 ? 34.584 18.814 28.509 1.00 15.34 105 TRP A C 1
ATOM 907 O O . TRP A 1 117 ? 35.024 19.416 29.483 1.00 17.53 105 TRP A O 1
ATOM 918 N N . GLU A 1 118 ? 35.296 18.633 27.409 1.00 15.26 106 GLU A N 1
ATOM 919 C CA . GLU A 1 118 ? 36.625 19.182 27.304 1.00 17.55 106 GLU A CA 1
ATOM 920 C C . GLU A 1 118 ? 36.533 20.699 27.282 1.00 17.30 106 GLU A C 1
ATOM 921 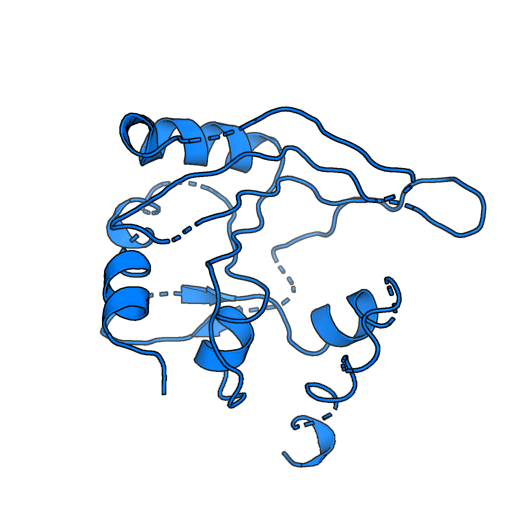O O . GLU A 1 118 ? 35.505 21.248 26.901 1.00 18.70 106 GLU A O 1
ATOM 927 N N . ASP A 1 119 ? 37.609 21.385 27.656 1.00 19.50 107 ASP A N 1
ATOM 928 C CA . ASP A 1 119 ? 37.675 22.839 27.451 1.00 21.47 107 ASP A CA 1
ATOM 929 C C . ASP A 1 119 ? 37.706 23.170 25.957 1.00 19.12 107 ASP A C 1
ATOM 930 O O . ASP A 1 119 ? 38.205 22.368 25.181 1.00 18.87 107 ASP A O 1
ATOM 935 N N . PRO A 1 120 ? 37.131 24.328 25.546 1.00 18.73 108 PRO A N 1
ATOM 936 C CA . PRO A 1 120 ? 37.277 24.715 24.139 1.00 19.04 108 PRO A CA 1
ATOM 937 C C . PRO A 1 120 ? 38.735 24.941 23.789 1.00 20.40 108 PRO A C 1
ATOM 938 O O . PRO A 1 120 ? 39.523 25.379 24.628 1.00 21.47 108 PRO A O 1
ATOM 942 N N . VAL A 1 121 ? 39.074 24.632 22.553 1.00 20.60 109 VAL A N 1
ATOM 943 C CA . VAL A 1 121 ? 40.423 24.808 22.076 1.00 18.13 109 VAL A CA 1
ATOM 944 C C . VAL A 1 121 ? 40.858 26.282 22.100 1.00 17.51 109 VAL A C 1
ATOM 945 O O . VAL A 1 121 ? 40.053 27.185 21.921 1.00 17.32 109 VAL A O 1
ATOM 949 N N . ASP A 1 122 ? 42.149 26.513 22.322 1.00 16.42 110 ASP A N 1
ATOM 950 C CA . ASP A 1 122 ? 42.770 27.792 22.026 1.00 16.50 110 ASP A CA 1
ATOM 951 C C . ASP A 1 122 ? 43.010 27.824 20.524 1.00 14.52 110 ASP A C 1
ATOM 952 O O . ASP A 1 122 ? 43.939 27.207 20.013 1.00 14.64 110 ASP A O 1
ATOM 957 N N . LEU A 1 123 ? 42.165 28.544 19.805 1.00 14.43 111 LEU A N 1
ATOM 958 C CA . LEU A 1 123 ? 42.276 28.544 18.350 1.00 15.09 111 LEU A CA 1
ATOM 959 C C . LEU A 1 123 ? 43.633 29.046 17.887 1.00 16.03 111 LEU A C 1
ATOM 960 O O . LEU A 1 123 ? 44.187 28.533 16.914 1.00 17.19 111 LEU A O 1
ATOM 965 N N . ASN A 1 124 ? 44.204 30.019 18.603 1.00 13.17 112 ASN A N 1
ATOM 966 C CA . ASN A 1 124 ? 45.490 30.558 18.178 1.00 15.22 112 ASN A CA 1
ATOM 967 C C . ASN A 1 124 ? 46.615 29.539 18.222 1.00 14.02 112 ASN A C 1
ATOM 968 O O . ASN A 1 124 ? 47.552 29.617 17.435 1.00 16.56 112 ASN A O 1
ATOM 984 N N . TYR A 1 126 ? 46.499 26.456 17.325 1.00 11.91 114 TYR A N 1
ATOM 985 C CA . TYR A 1 126 ? 46.396 25.506 16.222 1.00 12.16 114 TYR A CA 1
ATOM 986 C C . TYR A 1 126 ? 46.117 26.174 14.869 1.00 11.65 114 TYR A C 1
ATOM 987 O O . TYR A 1 126 ? 45.937 25.496 13.863 1.00 14.50 114 TYR A O 1
ATOM 1007 N N . ARG A 1 128 ? 46.901 28.343 11.465 1.00 8.95 116 ARG A N 1
ATOM 1008 C CA . ARG A 1 128 ? 47.924 28.739 10.512 1.00 9.99 116 ARG A CA 1
ATOM 1009 C C . ARG A 1 128 ? 47.219 29.499 9.402 1.00 8.38 116 ARG A C 1
ATOM 1010 O O . ARG A 1 128 ? 46.000 29.654 9.431 1.00 8.85 116 ARG A O 1
ATOM 1018 N N . PHE A 1 129 ? 47.988 29.964 8.430 1.00 7.90 117 PHE A N 1
ATOM 1019 C CA . PHE A 1 129 ? 47.463 30.850 7.410 1.00 8.19 117 PHE A CA 1
ATOM 1020 C C . PHE A 1 129 ? 47.836 30.357 6.032 1.00 9.03 117 PHE A C 1
ATOM 1021 O O . PHE A 1 129 ? 48.990 29.950 5.818 1.00 10.79 117 PHE A O 1
ATOM 1029 N N . VAL A 1 130 ? 46.861 30.382 5.119 1.00 9.07 118 VAL A N 1
ATOM 1030 C CA . VAL A 1 130 ? 47.073 30.066 3.710 1.00 9.87 118 VAL A CA 1
ATOM 1031 C C . VAL A 1 130 ? 46.798 31.309 2.875 1.00 9.74 118 VAL A C 1
ATOM 1032 O O . VAL A 1 130 ? 45.735 31.926 2.998 1.00 10.41 118 VAL A O 1
ATOM 1036 N N . GLU A 1 131 ? 47.758 31.691 2.040 1.00 9.45 119 GLU A N 1
ATOM 1037 C CA . GLU A 1 131 ? 47.597 32.794 1.107 1.00 10.38 119 GLU A CA 1
ATOM 1038 C C . GLU A 1 131 ? 46.975 32.253 -0.162 1.00 11.69 119 GLU A C 1
ATOM 1039 O O . GLU A 1 131 ? 47.520 31.341 -0.803 1.00 13.60 119 GLU A O 1
ATOM 1045 N N . THR A 1 132 ? 45.840 32.821 -0.547 1.00 11.37 120 THR A N 1
ATOM 1046 C CA . THR A 1 132 ? 45.206 32.422 -1.787 1.00 11.38 120 THR A CA 1
ATOM 1047 C C . THR A 1 132 ? 44.430 33.594 -2.353 1.00 12.13 120 THR A C 1
ATOM 1048 O O . THR A 1 132 ? 43.679 34.256 -1.646 1.00 11.18 120 THR A O 1
ATOM 1052 N N . HIS A 1 133 ? 44.664 33.897 -3.616 1.00 11.73 121 HIS A N 1
ATOM 1053 C CA . HIS A 1 133 ? 43.928 34.970 -4.291 1.00 12.09 121 HIS A CA 1
ATOM 1054 C C . HIS A 1 133 ? 43.974 36.304 -3.564 1.00 12.60 121 HIS A C 1
ATOM 1055 O O . HIS A 1 133 ? 43.030 37.078 -3.599 1.00 14.38 121 HIS A O 1
ATOM 1062 N N . GLY A 1 134 ? 45.116 36.603 -2.957 1.00 12.70 122 GLY A N 1
ATOM 1063 C CA . GLY A 1 134 ? 45.289 37.855 -2.272 1.00 14.94 122 GLY A CA 1
ATOM 1064 C C . GLY A 1 134 ? 44.746 37.862 -0.859 1.00 14.02 122 GLY A C 1
ATOM 1065 O O . GLY A 1 134 ? 44.843 38.880 -0.182 1.00 18.35 122 GLY A O 1
ATOM 1066 N N . MET A 1 135 ? 44.199 36.738 -0.394 1.00 11.16 123 MET A N 1
ATOM 1067 C CA . MET A 1 135 ? 43.635 36.626 0.952 1.00 10.62 123 MET A CA 1
ATOM 1068 C C . MET A 1 135 ? 44.554 35.808 1.837 1.00 10.36 123 MET A C 1
ATOM 1069 O O . MET A 1 135 ? 45.105 34.809 1.413 1.00 12.37 123 MET A O 1
ATOM 1085 N N . ILE A 1 137 ? 44.098 33.477 4.660 1.00 8.21 125 ILE A N 1
ATOM 1086 C CA . ILE A 1 137 ? 42.975 32.766 5.278 1.00 7.58 125 ILE A CA 1
ATOM 1087 C C . ILE A 1 137 ? 43.456 31.968 6.491 1.00 7.55 125 ILE A C 1
ATOM 1088 O O . ILE A 1 137 ? 44.395 31.178 6.373 1.00 8.13 125 ILE A O 1
ATOM 1093 N N . PRO A 1 138 ? 42.804 32.149 7.649 1.00 7.72 126 PRO A N 1
ATOM 1094 C CA . PRO A 1 138 ? 43.136 31.348 8.804 1.00 7.77 126 PRO A CA 1
ATOM 1095 C C . PRO A 1 138 ? 42.507 29.964 8.696 1.00 7.89 126 PRO A C 1
ATOM 1096 O O . PRO A 1 138 ? 41.312 29.859 8.393 1.00 8.07 126 PRO A O 1
ATOM 1100 N N . VAL A 1 139 ? 43.312 28.930 8.951 1.00 8.32 127 VAL A N 1
ATOM 1101 C CA . VAL A 1 139 ? 42.871 27.551 8.865 1.00 8.66 127 VAL A CA 1
ATOM 1102 C C . VAL A 1 139 ? 43.386 26.789 10.068 1.00 9.75 127 VAL A C 1
ATOM 1103 O O . VAL A 1 139 ? 44.300 27.225 10.759 1.00 10.00 127 VAL A O 1
ATOM 1107 N N . LEU A 1 140 ? 42.765 25.649 10.307 1.00 11.09 128 LEU A N 1
ATOM 1108 C CA . LEU A 1 140 ? 43.051 24.844 11.456 1.00 12.16 128 LEU A CA 1
ATOM 1109 C C . LEU A 1 140 ? 44.070 23.756 11.100 1.00 11.06 128 LEU A C 1
ATOM 1110 O O . LEU A 1 140 ? 44.017 23.144 10.048 1.00 10.62 128 LEU A O 1
ATOM 1115 N N . SER A 1 141 ? 45.013 23.527 11.996 1.00 12.07 129 SER A N 1
ATOM 1116 C CA . SER A 1 141 ? 45.992 22.449 11.877 1.00 13.08 129 SER A CA 1
ATOM 1117 C C . SER A 1 141 ? 45.389 21.118 11.430 1.00 11.38 129 SER A C 1
ATOM 1118 O O . SER A 1 141 ? 44.436 20.656 12.046 1.00 11.98 129 SER A O 1
ATOM 1121 N N . LEU A 1 142 ? 45.955 20.518 10.384 1.00 11.17 130 LEU A N 1
ATOM 1122 C CA . LEU A 1 142 ? 45.482 19.215 9.899 1.00 11.06 130 LEU A CA 1
ATOM 1123 C C . LEU A 1 142 ? 45.706 18.118 10.932 1.00 11.12 130 LEU A C 1
ATOM 1124 O O . LEU A 1 142 ? 44.868 17.247 11.094 1.00 11.28 130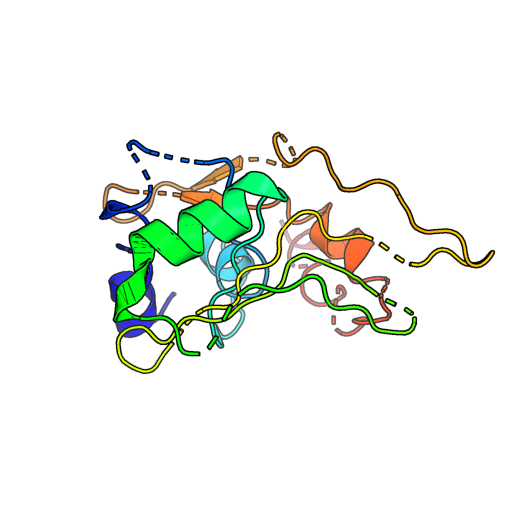 LEU A O 1
ATOM 1129 N N . GLU A 1 143 ? 46.822 18.178 11.649 1.00 11.45 131 GLU A N 1
ATOM 1130 C CA A GLU A 1 143 ? 47.086 17.204 12.708 0.50 11.46 131 GLU A CA 1
ATOM 1131 C CA B GLU A 1 143 ? 47.079 17.193 12.698 0.50 11.51 131 GLU A CA 1
ATOM 1132 C C . GLU A 1 143 ? 46.031 17.296 13.797 1.00 11.30 131 GLU A C 1
ATOM 1133 O O . GLU A 1 143 ? 45.540 16.269 14.297 1.00 12.26 131 GLU A O 1
ATOM 1144 N N . TYR A 1 144 ? 45.675 18.528 14.172 1.00 11.04 132 TYR A N 1
ATOM 1145 C CA . TYR A 1 144 ? 44.631 18.737 15.156 1.00 11.15 132 TYR A CA 1
ATOM 1146 C C . TYR A 1 144 ? 43.292 18.150 14.684 1.00 10.79 132 TYR A C 1
ATOM 1147 O O . TYR A 1 144 ? 42.612 17.452 15.438 1.00 11.05 132 TYR A O 1
ATOM 1156 N N . GLU A 1 145 ? 42.905 18.432 13.451 1.00 10.42 133 GLU A N 1
ATOM 1157 C CA . GLU A 1 145 ? 41.644 17.880 12.936 1.00 10.54 133 GLU A CA 1
ATOM 1158 C C . GLU A 1 145 ? 41.678 16.380 12.829 1.00 9.83 133 GLU A C 1
ATOM 1159 O O . GLU A 1 145 ? 40.683 15.729 13.110 1.00 11.22 133 GLU A O 1
ATOM 1165 N N . TYR A 1 146 ? 42.825 15.824 12.441 1.00 9.85 134 TYR A N 1
ATOM 1166 C CA . TYR A 1 146 ? 42.965 14.376 12.399 1.00 10.26 134 TYR A CA 1
ATOM 1167 C C . TYR A 1 146 ? 42.635 13.776 13.762 1.00 11.15 134 TYR A C 1
ATOM 1168 O O . TYR A 1 146 ? 41.828 12.848 13.869 1.00 11.47 134 TYR A O 1
ATOM 1177 N N . GLN A 1 147 ? 43.262 14.299 14.814 1.00 10.93 135 GLN A N 1
ATOM 1178 C CA . GLN A 1 147 ? 43.036 13.749 16.141 1.00 12.57 135 GLN A CA 1
ATOM 1179 C C . GLN A 1 147 ? 41.585 13.945 16.591 1.00 12.34 135 GLN A C 1
ATOM 1180 O O . GLN A 1 147 ? 40.982 13.070 17.232 1.00 14.36 135 GLN A O 1
ATOM 1186 N N . ALA A 1 148 ? 41.017 15.096 16.281 1.00 12.67 136 ALA A N 1
ATOM 1187 C CA . ALA A 1 148 ? 39.626 15.358 16.637 1.00 12.55 136 ALA A CA 1
ATOM 1188 C C . ALA A 1 148 ? 38.677 14.394 15.937 1.00 12.10 136 ALA A C 1
ATOM 1189 O O . ALA A 1 148 ? 37.739 13.882 16.537 1.00 13.06 136 ALA A O 1
ATOM 1191 N N . TYR A 1 149 ? 38.939 14.148 14.660 1.00 11.64 137 TYR A N 1
ATOM 1192 C CA . TYR A 1 149 ? 38.128 13.206 13.899 1.00 10.97 137 TYR A CA 1
ATOM 1193 C C . TYR A 1 149 ? 38.167 11.814 14.505 1.00 12.54 137 TYR A C 1
ATOM 1194 O O . TYR A 1 149 ? 37.142 11.142 14.564 1.00 12.89 137 TYR A O 1
ATOM 1203 N N . LEU A 1 150 ? 39.331 11.353 14.929 1.00 13.24 138 LEU A N 1
ATOM 1204 C CA . LEU A 1 150 ? 39.407 10.055 15.603 1.00 16.00 138 LEU A CA 1
ATOM 1205 C C . LEU A 1 150 ? 38.515 10.017 16.840 1.00 16.87 138 LEU A C 1
ATOM 1206 O O . LEU A 1 150 ? 37.787 9.036 17.060 1.00 18.99 138 LEU A O 1
ATOM 1218 N N . LEU A 1 152 ? 35.876 11.658 17.442 1.00 15.50 140 LEU A N 1
ATOM 1219 C CA . LEU A 1 152 ? 34.475 11.680 17.040 1.00 15.89 140 LEU A CA 1
ATOM 1220 C C . LEU A 1 152 ? 34.027 10.444 16.266 1.00 15.58 140 LEU A C 1
ATOM 1221 O O . LEU A 1 152 ? 32.842 10.301 15.992 1.00 16.98 140 LEU A O 1
ATOM 1226 N N . GLY A 1 153 ? 34.954 9.563 15.895 1.00 15.38 141 GLY A N 1
ATOM 1227 C CA . GLY A 1 153 ? 34.604 8.410 15.074 1.00 15.57 141 GLY A CA 1
ATOM 1228 C C . GLY A 1 153 ? 34.458 8.687 13.593 1.00 15.27 141 GLY A C 1
ATOM 1229 O O . GLY A 1 153 ? 33.904 7.874 12.848 1.00 15.75 141 GLY A O 1
ATOM 1230 N N . ARG A 1 154 ? 34.980 9.815 13.128 1.00 13.44 142 ARG A N 1
ATOM 1231 C CA . ARG A 1 154 ? 34.977 10.121 11.715 1.00 12.55 142 ARG A CA 1
ATOM 1232 C C . ARG A 1 154 ? 36.209 9.478 11.099 1.00 11.79 142 ARG A C 1
ATOM 1233 O O . ARG A 1 154 ? 37.129 10.165 10.653 1.00 12.30 142 ARG A O 1
ATOM 1241 N N . VAL A 1 155 ? 36.221 8.147 11.071 1.00 11.60 143 VAL A N 1
ATOM 1242 C CA . VAL A 1 155 ? 37.452 7.428 10.832 1.00 12.58 143 VAL A CA 1
ATOM 1243 C C . VAL A 1 155 ? 37.882 7.488 9.381 1.00 11.80 143 VAL A C 1
ATOM 1244 O O . VAL A 1 155 ? 39.064 7.657 9.103 1.00 11.30 143 VAL A O 1
ATOM 1248 N N . GLU A 1 156 ? 36.952 7.377 8.441 1.00 10.32 144 GLU A N 1
ATOM 1249 C CA . GLU A 1 156 ? 37.353 7.488 7.043 1.00 10.69 144 GLU A CA 1
ATOM 1250 C C . GLU A 1 156 ? 37.954 8.870 6.745 1.00 11.51 144 GLU A C 1
ATOM 1251 O O . GLU A 1 156 ? 38.969 8.975 6.070 1.00 11.31 144 GLU A O 1
ATOM 1265 N N . ALA A 1 158 ? 39.348 10.930 8.881 1.00 11.53 146 ALA A N 1
ATOM 1266 C CA . ALA A 1 158 ? 40.634 10.959 9.567 1.00 11.32 146 ALA A CA 1
ATOM 1267 C C . ALA A 1 158 ? 41.701 10.211 8.768 1.00 11.24 146 ALA A C 1
ATOM 1268 O O . ALA A 1 158 ? 42.830 10.696 8.629 1.00 11.29 146 ALA A O 1
ATOM 1270 N N . GLU A 1 159 ? 41.358 9.017 8.274 1.00 11.10 147 GLU A N 1
ATOM 1271 C CA A GLU A 1 159 ? 42.332 8.213 7.543 0.70 11.88 147 GLU A CA 1
ATOM 1272 C CA B GLU A 1 159 ? 42.289 8.177 7.504 0.30 12.19 147 GLU A CA 1
ATOM 1273 C C . GLU A 1 159 ? 42.691 8.830 6.190 1.00 12.63 147 GLU A C 1
ATOM 1274 O O . GLU A 1 159 ? 43.820 8.715 5.745 1.00 12.26 147 GLU A O 1
ATOM 1285 N N . THR A 1 160 ? 41.759 9.549 5.566 1.00 13.39 148 THR A N 1
ATOM 1286 C CA . THR A 1 160 ? 42.112 10.310 4.362 1.00 15.10 148 THR A CA 1
ATOM 1287 C C . THR A 1 160 ? 43.150 11.378 4.656 1.00 14.82 148 THR A C 1
ATOM 1288 O O . THR A 1 160 ? 44.132 11.522 3.910 1.00 15.88 148 THR A O 1
ATOM 1292 N N . LEU A 1 161 ? 42.939 12.125 5.736 1.00 14.10 149 LEU A N 1
ATOM 1293 C CA . LEU A 1 161 ? 43.901 13.142 6.129 1.00 14.89 149 LEU A CA 1
ATOM 1294 C C . LEU A 1 161 ? 45.233 12.490 6.449 1.00 13.97 149 LEU A C 1
ATOM 1295 O O . LEU A 1 161 ? 46.292 12.973 6.024 1.00 13.97 149 LEU A O 1
ATOM 1300 N N . ARG A 1 162 ? 45.183 11.400 7.210 1.00 12.38 150 ARG A N 1
ATOM 1301 C CA . ARG A 1 162 ? 46.393 10.734 7.675 1.00 12.37 150 ARG A CA 1
ATOM 1302 C C . ARG A 1 162 ? 47.220 10.191 6.521 1.00 11.56 150 ARG A C 1
ATOM 1303 O O . ARG A 1 162 ? 48.445 10.341 6.495 1.00 12.73 150 ARG A O 1
ATOM 1322 N N . TRP A 1 164 ? 47.260 11.337 3.439 1.00 12.54 152 TRP A N 1
ATOM 1323 C CA . TRP A 1 164 ? 47.847 12.483 2.740 1.00 13.77 152 TRP A CA 1
ATOM 1324 C C . TRP A 1 164 ? 49.039 13.043 3.511 1.00 14.05 152 TRP A C 1
ATOM 1325 O O . TRP A 1 164 ? 50.097 13.326 2.927 1.00 15.23 152 TRP A O 1
ATOM 1336 N N . LEU A 1 165 ? 48.898 13.178 4.821 1.00 13.50 153 LEU A N 1
ATOM 1337 C CA . LEU A 1 165 ? 49.988 13.654 5.665 1.00 14.09 153 LEU A CA 1
ATOM 1338 C C . LEU A 1 165 ? 51.179 12.716 5.620 1.00 14.18 153 LEU A C 1
ATOM 1339 O O . LEU A 1 165 ? 52.317 13.176 5.554 1.00 16.42 153 LEU A O 1
ATOM 1344 N N . ASN A 1 166 ? 50.917 11.408 5.661 1.00 14.12 154 ASN A N 1
ATOM 1345 C CA . ASN A 1 166 ? 51.988 10.408 5.621 1.00 13.61 154 ASN A CA 1
ATOM 1346 C C . ASN A 1 166 ? 52.726 10.465 4.289 1.00 15.08 154 ASN A C 1
ATOM 1347 O O . ASN A 1 166 ? 53.930 10.240 4.238 1.00 17.75 154 ASN A O 1
ATOM 1352 N N . GLU A 1 167 ? 52.001 10.752 3.220 1.00 15.76 155 GLU A N 1
ATOM 1353 C CA . GLU A 1 167 ? 52.571 10.839 1.871 1.00 17.92 155 GLU A CA 1
ATOM 1354 C C . GLU A 1 167 ? 53.376 12.105 1.596 1.00 21.52 155 GLU A C 1
ATOM 1355 O O . GLU A 1 167 ? 54.128 12.163 0.602 1.00 23.54 155 GLU A O 1
ATOM 1361 N N . ARG A 1 168 ? 53.241 13.114 2.457 1.00 25.08 156 ARG A N 1
ATOM 1362 C CA . ARG A 1 168 ? 54.118 14.282 2.409 1.00 30.20 156 ARG A CA 1
ATOM 1363 C C . ARG A 1 168 ? 55.415 13.919 3.109 1.00 34.29 156 ARG A C 1
ATOM 1364 O O . ARG A 1 168 ? 56.469 13.862 2.478 1.00 37.87 156 ARG A O 1
#

Foldseek 3Di:
DADVVVVVVVVLFVLPVDFAKAKEPDVLCVLVPQPDHDAATEMEGAQVRLVVSCVSQVVFWPFDFDDDLWTFGWGDGADPNGYIYGHQIWADPVSDIDGRDPQVCDDGDDPNGGHHHNLVVVLVVCVCVVPVVVSSCVVVVD

InterPro domains:
  IPR019646 Aminoglycoside-2''-adenylyltransferase [PF10706] (10-141)
  IPR043519 Nucleotidyltransferase superfamily [SSF81301] (1-154)

Sequence (142 aa):
MIRPEYLRVLRIYDRLNEVNNWVVTGSSLSFALQGVPVEVHHDIDIQTDEEGAYEIERIFSEFVSVRFSSSSTEICSHFGELIIDGIVEIIMMGDIRRLEEDGTWEDPVDLNYRFVETHGMIPVLSLEEYEYQAYLLGRVEAEETLRWLNER

Radius of gyration: 15.02 Å; Cα contacts (8 Å, |Δi|>4): 265; chains: 1; bounding box: 35×36×40 Å